Protein AF-A0A5P0YX16-F1 (afdb_monomer)

Organism: NCBI:txid2213162

Foldseek 3Di:
DDDDPVNVVPDPDDDPCPVVVVVVVVCVVPNDDDDPPDDPDPPDPCPCVVVVVVVVVVVVVVVD

pLDDT: mean 82.51, std 9.45, range [55.75, 96.81]

Mean predicted aligned error: 11.65 Å

Sequence (64 aa):
MVLDEDFIRSAEVSEPAARTRMLQERWRREPPEPQPWRADEPPAGWFFSKSRRKARRRRRRRED

Structure (mmCIF, N/CA/C/O backbone):
data_AF-A0A5P0YX16-F1
#
_entry.id   AF-A0A5P0YX16-F1
#
loop_
_atom_site.group_PDB
_atom_site.id
_atom_site.type_symbol
_atom_site.label_atom_id
_atom_site.label_alt_id
_atom_site.label_comp_id
_atom_site.label_asym_id
_atom_site.label_entity_id
_atom_site.label_seq_id
_atom_site.pdbx_PDB_ins_code
_atom_site.Cartn_x
_atom_site.Cartn_y
_atom_site.Cartn_z
_atom_site.occupancy
_atom_site.B_iso_or_equiv
_atom_site.auth_seq_id
_atom_site.auth_comp_id
_atom_site.auth_asym_id
_atom_site.auth_atom_id
_atom_site.pdbx_PDB_model_num
ATOM 1 N N . MET A 1 1 ? -23.434 -10.313 7.565 1.00 55.75 1 MET A N 1
ATOM 2 C CA . MET A 1 1 ? -23.509 -8.838 7.610 1.00 55.75 1 MET A CA 1
ATOM 3 C C . MET A 1 1 ? -22.183 -8.289 7.126 1.00 55.75 1 MET A C 1
ATOM 5 O O . MET A 1 1 ? -21.156 -8.754 7.603 1.00 55.75 1 MET A O 1
ATOM 9 N N . VAL A 1 2 ? -22.202 -7.382 6.152 1.00 68.12 2 VAL A N 1
ATOM 10 C CA .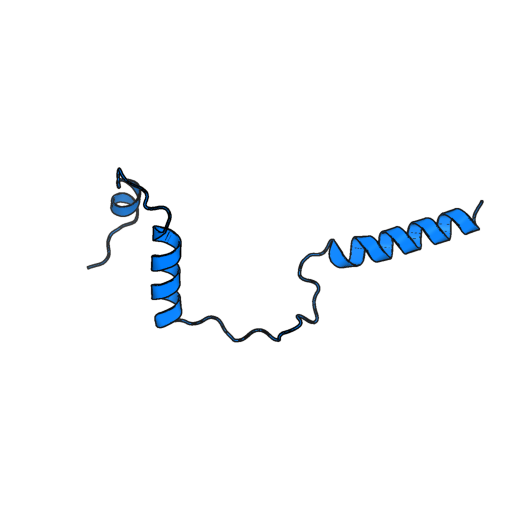 VAL A 1 2 ? -21.016 -6.669 5.656 1.00 68.12 2 VAL A CA 1
ATOM 11 C C . VAL A 1 2 ? -21.230 -5.200 5.999 1.00 68.12 2 VAL A C 1
ATOM 13 O O . VAL A 1 2 ? -22.327 -4.695 5.780 1.00 68.12 2 VAL A O 1
ATOM 16 N N . LEU A 1 3 ? -20.224 -4.562 6.591 1.00 76.56 3 LEU A N 1
ATOM 17 C CA . LEU A 1 3 ? -20.237 -3.125 6.857 1.00 76.56 3 LEU A CA 1
ATOM 18 C C . LEU A 1 3 ? -20.015 -2.397 5.528 1.00 76.56 3 LEU A C 1
ATOM 20 O O . LEU A 1 3 ? -19.100 -2.766 4.788 1.00 76.56 3 LEU A O 1
ATOM 24 N N . ASP A 1 4 ? -20.864 -1.425 5.208 1.00 84.50 4 ASP A N 1
ATOM 25 C CA . ASP A 1 4 ? -20.737 -0.647 3.976 1.00 84.50 4 ASP A CA 1
ATOM 26 C C . ASP A 1 4 ? -19.579 0.371 4.045 1.00 84.50 4 ASP A C 1
ATOM 28 O O . ASP A 1 4 ? -18.967 0.604 5.092 1.00 84.50 4 ASP A O 1
ATOM 32 N N . GLU A 1 5 ? -19.223 0.935 2.889 1.00 83.62 5 GLU A N 1
ATOM 33 C CA . GLU A 1 5 ? -18.094 1.865 2.757 1.00 83.62 5 GLU A CA 1
ATOM 34 C C . GLU A 1 5 ? -18.322 3.165 3.548 1.00 83.62 5 GLU A C 1
ATOM 36 O O . GLU A 1 5 ? -17.370 3.730 4.089 1.00 83.62 5 GLU A O 1
ATOM 41 N N . ASP A 1 6 ? -19.574 3.613 3.663 1.00 89.44 6 ASP A N 1
ATOM 42 C CA . ASP A 1 6 ? -19.929 4.838 4.382 1.00 89.44 6 ASP A CA 1
ATOM 43 C C . ASP A 1 6 ? -19.749 4.654 5.895 1.00 89.44 6 ASP A C 1
ATOM 45 O O . ASP A 1 6 ? -19.155 5.508 6.561 1.00 89.44 6 ASP A O 1
ATOM 49 N N . PHE A 1 7 ? -20.145 3.497 6.432 1.00 83.94 7 PHE A N 1
ATOM 50 C CA . PHE A 1 7 ? -19.896 3.103 7.816 1.00 83.94 7 PHE A CA 1
ATOM 51 C C . PHE A 1 7 ? -18.396 3.090 8.129 1.00 83.94 7 PHE A C 1
ATOM 53 O O . PHE A 1 7 ? -17.968 3.683 9.120 1.00 83.94 7 PHE A O 1
ATOM 60 N N . ILE A 1 8 ? -17.578 2.475 7.267 1.00 82.06 8 ILE A N 1
ATOM 61 C CA . ILE A 1 8 ? -16.122 2.386 7.466 1.00 82.06 8 ILE A CA 1
ATOM 62 C C . ILE A 1 8 ? -15.474 3.779 7.449 1.00 82.06 8 ILE A C 1
ATOM 64 O O . ILE A 1 8 ? -14.573 4.047 8.245 1.00 82.06 8 ILE A O 1
ATOM 68 N N . ARG A 1 9 ? -15.936 4.681 6.576 1.00 84.75 9 ARG A N 1
ATOM 69 C CA . ARG A 1 9 ? -15.410 6.052 6.469 1.00 84.75 9 ARG A CA 1
ATOM 70 C C . ARG A 1 9 ? -15.855 6.977 7.594 1.00 84.75 9 ARG A C 1
ATOM 72 O O . ARG A 1 9 ? -15.130 7.917 7.900 1.00 84.75 9 ARG A O 1
ATOM 79 N N . SER A 1 10 ? -17.013 6.720 8.200 1.00 88.69 10 SER A N 1
ATOM 80 C CA . SER A 1 10 ? -17.516 7.493 9.344 1.00 88.69 10 SER A CA 1
ATOM 81 C C . SER A 1 10 ? -16.770 7.226 10.657 1.00 88.69 10 SER A C 1
ATOM 83 O O . SER A 1 10 ? -16.998 7.932 11.638 1.00 88.69 10 SER A O 1
ATOM 85 N N . ALA A 1 11 ? -15.881 6.225 10.693 1.00 85.50 11 ALA A N 1
ATOM 86 C CA . ALA A 1 11 ? -15.129 5.880 11.889 1.00 85.50 11 ALA A CA 1
ATOM 87 C C . ALA A 1 11 ? -14.222 7.041 12.328 1.00 85.50 11 ALA A C 1
ATOM 89 O O . ALA A 1 11 ? -13.300 7.441 11.620 1.00 85.50 11 ALA A O 1
ATOM 90 N N . GLU A 1 12 ? -14.464 7.546 13.537 1.00 87.94 12 GLU A N 1
ATOM 91 C CA . GLU A 1 12 ? -13.702 8.647 14.139 1.00 87.94 12 GLU A CA 1
ATOM 92 C C . GLU A 1 12 ? -12.228 8.276 14.378 1.00 87.94 12 GLU A C 1
ATOM 94 O O . GLU A 1 12 ? -11.333 9.116 14.283 1.00 87.94 12 GLU A O 1
ATOM 99 N N . VAL A 1 13 ? -11.963 6.997 14.655 1.00 85.19 13 VAL A N 1
ATOM 100 C CA . VAL A 1 13 ? -10.632 6.491 14.993 1.00 85.19 13 VAL A CA 1
ATOM 101 C C . VAL A 1 13 ? -10.101 5.608 13.870 1.00 85.19 13 VAL A C 1
ATOM 103 O O . VAL A 1 13 ? -10.660 4.556 13.562 1.00 85.19 13 VAL A O 1
ATOM 106 N N . SER A 1 14 ? -8.964 6.007 13.300 1.00 83.06 14 SER A N 1
ATOM 107 C CA . SER A 1 14 ? -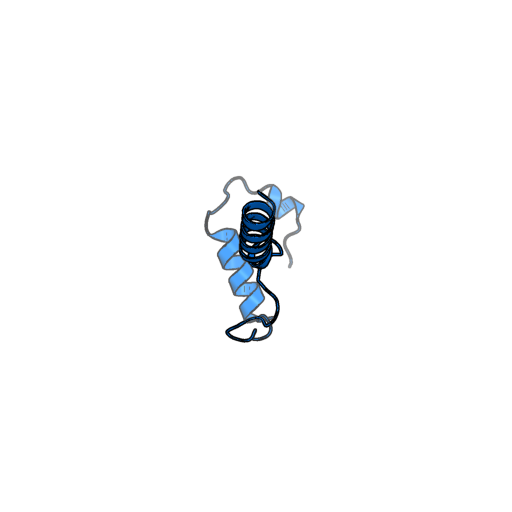8.201 5.187 12.357 1.00 83.06 14 SER A CA 1
ATOM 108 C C . SER A 1 14 ? -7.083 4.462 13.096 1.00 83.06 14 SER A C 1
ATOM 110 O O . SER A 1 14 ? -6.086 5.066 13.497 1.00 83.06 14 SER A O 1
ATOM 1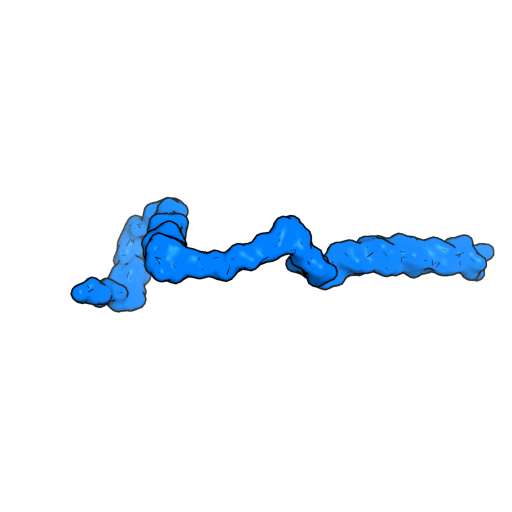12 N N . GLU A 1 15 ? -7.236 3.154 13.304 1.00 86.69 15 GLU A N 1
ATOM 113 C CA . GLU A 1 15 ? -6.156 2.352 13.870 1.00 86.69 15 GLU A CA 1
ATOM 114 C C . GLU A 1 15 ? -5.010 2.207 12.851 1.00 86.69 15 GLU A C 1
ATOM 116 O O . GLU A 1 15 ? -5.238 1.696 11.749 1.00 86.69 15 GLU A O 1
ATOM 121 N N . PRO A 1 16 ? -3.750 2.525 13.210 1.00 89.56 16 PRO A N 1
ATOM 122 C CA . PRO A 1 16 ? -2.609 2.402 12.296 1.00 89.56 16 PRO A CA 1
ATOM 123 C C . PRO A 1 16 ? -2.443 1.002 11.679 1.00 89.56 16 PRO A C 1
ATOM 125 O O . PRO A 1 16 ? -1.933 0.854 10.570 1.00 89.56 16 PRO A O 1
ATOM 128 N N . ALA A 1 17 ? -2.892 -0.037 12.390 1.00 90.19 17 ALA A N 1
ATOM 129 C CA . ALA A 1 17 ? -2.799 -1.430 11.965 1.00 90.19 17 ALA A CA 1
ATOM 130 C C . ALA A 1 17 ? -4.029 -1.941 11.189 1.00 90.19 17 ALA A C 1
ATOM 132 O O . ALA A 1 17 ? -4.001 -3.082 10.717 1.00 90.19 17 ALA A O 1
ATOM 133 N N . ALA A 1 18 ? -5.096 -1.144 11.039 1.00 88.00 18 ALA A N 1
ATOM 134 C CA . ALA A 1 18 ? -6.359 -1.584 10.437 1.00 88.00 18 ALA A CA 1
ATOM 135 C C . ALA A 1 18 ? -6.152 -2.188 9.041 1.00 88.00 18 ALA A C 1
ATOM 137 O O . ALA A 1 18 ? -6.554 -3.323 8.777 1.00 88.00 18 ALA A O 1
ATOM 138 N N . ARG A 1 19 ? -5.423 -1.477 8.172 1.00 87.81 19 ARG A N 1
ATOM 139 C CA . ARG A 1 19 ? -5.126 -1.924 6.803 1.00 87.81 19 ARG A CA 1
ATOM 140 C C . ARG A 1 19 ? -4.371 -3.254 6.775 1.00 87.81 19 ARG A C 1
ATOM 142 O O . ARG A 1 19 ? -4.657 -4.101 5.933 1.00 87.81 19 ARG A O 1
ATOM 149 N N . THR A 1 20 ? -3.440 -3.452 7.705 1.00 94.44 20 THR A N 1
ATOM 150 C CA . THR A 1 20 ? -2.674 -4.697 7.825 1.00 94.44 20 THR A CA 1
ATOM 151 C C . THR A 1 20 ? -3.574 -5.859 8.232 1.00 94.44 20 THR A C 1
ATOM 153 O O . THR A 1 20 ? -3.497 -6.914 7.609 1.00 94.44 20 THR A O 1
ATOM 156 N N . ARG A 1 21 ? -4.468 -5.676 9.215 1.00 91.38 21 ARG A N 1
ATOM 157 C CA . ARG A 1 21 ? -5.415 -6.729 9.627 1.00 91.38 21 ARG A CA 1
ATOM 158 C C . ARG A 1 21 ? -6.391 -7.089 8.507 1.00 91.38 21 ARG A C 1
ATOM 160 O O . ARG A 1 21 ? -6.600 -8.267 8.241 1.00 91.38 21 ARG A O 1
ATOM 167 N N . MET A 1 22 ? -6.919 -6.092 7.794 1.00 90.50 22 MET A N 1
ATOM 168 C CA . MET A 1 22 ? -7.777 -6.327 6.625 1.00 90.50 22 MET A CA 1
ATOM 169 C C . MET A 1 22 ? -7.048 -7.112 5.527 1.00 90.50 22 MET A C 1
ATOM 171 O O . MET A 1 22 ? -7.626 -8.010 4.918 1.00 90.50 22 MET A O 1
ATOM 175 N N . LEU A 1 23 ? -5.773 -6.797 5.272 1.00 94.12 23 LEU A N 1
ATOM 176 C CA . LEU A 1 23 ? -4.959 -7.518 4.294 1.00 94.12 23 LEU A CA 1
ATOM 177 C C . LEU A 1 23 ? -4.656 -8.954 4.745 1.00 94.12 23 LEU A C 1
ATOM 179 O O . LEU A 1 23 ? -4.733 -9.866 3.928 1.00 94.12 23 LEU A O 1
ATOM 183 N N . GLN A 1 24 ? -4.369 -9.170 6.031 1.00 95.56 24 GLN A N 1
ATOM 184 C CA . GLN A 1 24 ? -4.169 -10.508 6.594 1.00 95.56 24 GLN A CA 1
ATOM 185 C C . GLN A 1 24 ? -5.420 -11.378 6.451 1.00 95.56 24 GLN A C 1
ATOM 187 O O . GLN A 1 24 ? -5.314 -12.515 6.001 1.00 95.56 24 GLN A O 1
ATOM 192 N N . GLU A 1 25 ? -6.601 -10.851 6.782 1.00 94.50 25 GLU A N 1
ATOM 193 C CA . GLU A 1 25 ? -7.864 -11.578 6.606 1.00 94.50 25 GLU A CA 1
ATOM 194 C C . GLU A 1 25 ? -8.157 -11.883 5.134 1.00 94.50 25 GLU A C 1
ATOM 196 O O . GLU A 1 25 ? -8.610 -12.982 4.814 1.00 94.50 25 GLU A O 1
ATOM 201 N N . ARG A 1 26 ? -7.827 -10.958 4.219 1.00 94.19 26 ARG A N 1
ATOM 202 C CA . ARG A 1 26 ? -7.888 -11.224 2.776 1.00 94.19 26 ARG A CA 1
ATOM 203 C C . ARG A 1 26 ? -6.967 -12.382 2.393 1.00 94.19 26 ARG A C 1
ATOM 205 O O . ARG A 1 26 ? -7.434 -13.326 1.777 1.00 94.19 26 ARG A O 1
ATOM 212 N N . TRP A 1 27 ? -5.699 -12.352 2.800 1.00 96.75 27 TRP A N 1
ATOM 213 C CA . TRP A 1 27 ? -4.715 -13.388 2.458 1.00 96.75 27 TRP A CA 1
ATOM 214 C C . TRP A 1 27 ? -4.986 -14.750 3.092 1.00 96.75 27 TRP A C 1
ATOM 216 O O . TRP A 1 27 ? -4.600 -15.766 2.525 1.00 96.75 27 TRP A O 1
ATOM 226 N N . ARG A 1 28 ? -5.664 -14.797 4.244 1.00 95.62 28 ARG A N 1
ATOM 227 C CA . ARG A 1 28 ? -6.131 -16.060 4.834 1.00 95.62 28 ARG A CA 1
ATOM 228 C C . ARG A 1 28 ? -7.125 -16.788 3.932 1.00 95.62 28 ARG A C 1
ATOM 230 O O . ARG A 1 28 ? -7.177 -18.012 3.972 1.00 95.62 28 ARG A O 1
ATOM 237 N N . ARG A 1 29 ? -7.922 -16.044 3.161 1.00 96.00 29 ARG A N 1
ATOM 238 C CA . ARG A 1 29 ? -8.932 -16.589 2.239 1.00 96.00 29 ARG A CA 1
ATOM 239 C C . ARG A 1 29 ? -8.382 -16.747 0.826 1.00 96.00 29 ARG A C 1
ATOM 241 O O . ARG A 1 29 ? -8.623 -17.756 0.181 1.00 96.00 29 ARG A O 1
ATOM 248 N N . GLU A 1 30 ? -7.645 -15.742 0.378 1.00 96.81 30 GLU A N 1
ATOM 249 C CA . GLU A 1 30 ? -7.122 -15.592 -0.975 1.00 96.81 30 GLU A CA 1
ATOM 250 C C . GLU A 1 30 ? -5.649 -15.173 -0.877 1.00 96.81 30 GLU A C 1
ATOM 252 O O . GLU A 1 30 ? -5.324 -13.977 -0.947 1.00 96.81 30 GLU A O 1
ATOM 257 N N . PRO A 1 31 ? -4.740 -16.132 -0.624 1.00 94.75 31 PRO A N 1
ATOM 258 C CA . PRO A 1 31 ? -3.320 -15.836 -0.625 1.00 94.75 31 PRO A CA 1
ATOM 259 C C . PRO A 1 31 ? -2.893 -15.415 -2.038 1.00 94.75 31 PRO A C 1
ATOM 261 O O . PRO A 1 31 ? -3.439 -15.910 -3.025 1.00 94.75 31 PRO A O 1
ATOM 264 N N . PRO A 1 32 ? -1.922 -14.499 -2.163 1.00 92.06 32 PRO A N 1
ATOM 265 C CA . PRO A 1 32 ? -1.365 -14.180 -3.467 1.00 92.06 32 PRO A CA 1
ATOM 266 C C . PRO A 1 32 ? -0.658 -15.406 -4.055 1.00 92.06 32 PRO A C 1
ATOM 268 O O . PRO A 1 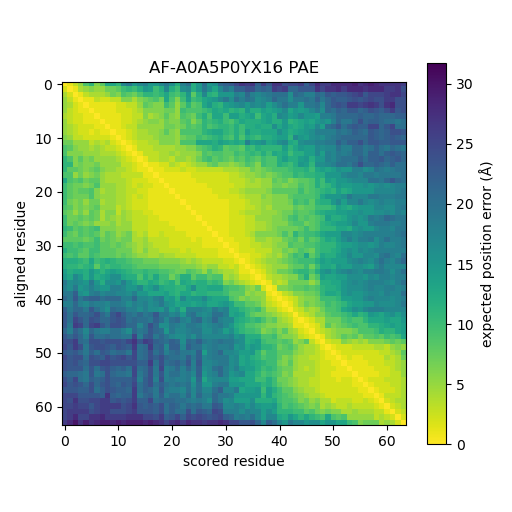32 ? -0.073 -16.206 -3.321 1.00 92.06 32 PRO A O 1
ATOM 271 N N . GLU A 1 33 ? -0.660 -15.507 -5.382 1.00 92.25 33 GLU A N 1
ATOM 272 C CA . GLU A 1 33 ? 0.138 -16.507 -6.090 1.00 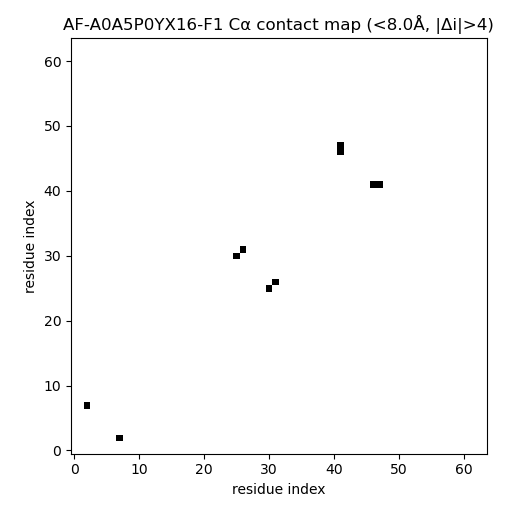92.25 33 GLU A CA 1
ATOM 273 C C . GLU A 1 33 ? 1.629 -16.366 -5.729 1.00 92.25 33 GLU A C 1
ATOM 275 O O . GLU A 1 33 ? 2.140 -15.238 -5.625 1.00 92.25 33 GLU A O 1
ATOM 280 N N . PRO A 1 34 ? 2.351 -17.484 -5.531 1.00 89.81 34 PRO A N 1
ATOM 281 C CA . PRO A 1 34 ? 3.771 -17.451 -5.237 1.00 89.81 34 PRO A CA 1
ATOM 282 C C . PRO A 1 34 ? 4.527 -16.846 -6.418 1.00 89.81 34 PRO A C 1
ATOM 284 O O . PRO A 1 34 ? 4.542 -17.385 -7.522 1.00 89.81 34 PRO A O 1
ATOM 287 N N . GLN A 1 35 ? 5.195 -15.725 -6.167 1.00 84.81 35 GLN A N 1
ATOM 288 C CA . GLN A 1 35 ? 6.079 -15.111 -7.148 1.00 84.81 35 GLN A CA 1
ATOM 289 C C . GLN A 1 35 ? 7.484 -15.720 -7.051 1.00 84.81 35 GLN A C 1
ATOM 291 O O . GLN A 1 35 ? 7.954 -16.015 -5.945 1.00 84.81 35 GLN A O 1
ATOM 296 N N . PRO A 1 36 ? 8.194 -15.891 -8.179 1.00 86.19 36 PRO A N 1
ATOM 297 C CA . PRO A 1 36 ? 9.576 -16.344 -8.157 1.00 86.19 36 PRO A CA 1
ATOM 298 C C . PRO A 1 36 ? 10.459 -15.354 -7.382 1.00 86.19 36 PRO A C 1
ATOM 300 O O . PRO A 1 36 ? 10.272 -14.139 -7.444 1.00 86.19 36 PRO A O 1
ATOM 303 N N . TRP A 1 37 ? 11.472 -15.872 -6.675 1.00 79.44 37 TRP A N 1
ATOM 304 C CA . TRP A 1 37 ? 12.414 -15.075 -5.865 1.00 79.44 37 TRP A CA 1
ATOM 305 C C . TRP A 1 37 ? 13.121 -13.966 -6.663 1.00 79.44 37 TRP A C 1
ATOM 307 O O . TRP A 1 37 ? 13.583 -12.966 -6.112 1.00 79.44 37 TRP A O 1
ATOM 317 N N . ARG A 1 38 ? 13.207 -14.140 -7.983 1.00 77.12 38 ARG A N 1
ATOM 318 C CA . ARG A 1 38 ? 13.594 -13.097 -8.923 1.00 77.12 38 ARG A CA 1
ATOM 319 C C . ARG A 1 38 ? 12.513 -12.995 -9.982 1.00 77.12 38 ARG A C 1
ATOM 321 O O . ARG A 1 38 ? 12.218 -13.979 -10.648 1.00 77.12 38 ARG A O 1
ATOM 328 N N . ALA A 1 39 ? 11.966 -11.798 -10.139 1.00 71.12 39 ALA A N 1
ATOM 329 C CA . ALA A 1 39 ? 11.223 -11.458 -11.336 1.00 71.12 39 ALA A CA 1
ATOM 330 C C . ALA A 1 39 ? 12.222 -11.342 -12.498 1.00 71.12 39 ALA A C 1
ATOM 332 O O . ALA A 1 39 ? 13.230 -10.637 -12.379 1.00 71.12 39 ALA A O 1
ATOM 333 N N . ASP A 1 40 ? 11.957 -12.040 -13.604 1.00 75.50 40 ASP A N 1
ATOM 334 C CA . ASP A 1 40 ? 12.723 -11.881 -14.850 1.00 75.50 40 ASP A CA 1
ATOM 335 C C . ASP A 1 40 ? 12.595 -10.450 -15.397 1.00 75.50 40 ASP A C 1
ATOM 337 O O . ASP A 1 40 ? 13.497 -9.922 -16.053 1.00 75.50 40 ASP A O 1
ATOM 341 N N . GLU A 1 41 ? 11.487 -9.787 -15.059 1.00 73.81 41 GLU A N 1
ATOM 342 C CA . GLU A 1 41 ? 11.261 -8.377 -15.323 1.00 73.81 41 GLU A CA 1
ATOM 343 C C . GLU A 1 41 ? 11.739 -7.507 -14.145 1.00 73.81 41 GLU A C 1
ATOM 345 O O . GLU A 1 41 ? 11.447 -7.799 -12.981 1.00 73.81 41 GLU A O 1
ATOM 350 N N . PRO A 1 42 ? 12.482 -6.413 -14.394 1.00 73.38 42 PRO A N 1
ATOM 351 C CA . PRO A 1 42 ? 12.913 -5.521 -13.330 1.00 73.38 42 PRO A CA 1
ATOM 352 C C . PRO A 1 42 ? 11.709 -4.903 -12.603 1.00 73.38 42 PRO A C 1
ATOM 354 O O . PRO A 1 42 ? 10.773 -4.435 -13.249 1.00 73.38 42 PRO A O 1
ATOM 357 N N . PRO A 1 43 ? 11.788 -4.736 -11.272 1.00 71.50 43 PRO A N 1
ATOM 358 C CA . PRO A 1 43 ? 10.666 -4.264 -10.455 1.00 71.50 43 PRO A CA 1
ATOM 359 C C . PRO A 1 43 ? 10.231 -2.820 -10.757 1.00 71.50 43 PRO A C 1
ATOM 361 O O . PRO A 1 43 ? 9.196 -2.368 -10.279 1.00 71.50 43 PRO A O 1
ATOM 364 N N . ALA A 1 44 ? 11.020 -2.070 -11.530 1.00 73.06 44 ALA A N 1
ATOM 365 C CA . ALA A 1 44 ? 10.634 -0.769 -12.054 1.00 73.06 44 ALA A CA 1
ATOM 366 C C . ALA A 1 44 ? 11.464 -0.416 -13.298 1.00 73.06 44 ALA A C 1
ATOM 368 O O . ALA A 1 44 ? 12.674 -0.661 -13.345 1.00 73.06 44 ALA A O 1
ATOM 369 N N . GLY A 1 45 ? 10.856 0.262 -14.277 1.00 68.00 45 GLY A N 1
ATOM 370 C CA . GLY A 1 45 ? 11.506 0.650 -15.541 1.00 68.00 45 GLY A CA 1
ATOM 371 C C . GLY A 1 45 ? 12.777 1.511 -15.400 1.00 68.00 45 GLY A C 1
ATOM 372 O O . GLY A 1 45 ? 13.575 1.619 -16.335 1.00 68.00 45 GLY A O 1
ATOM 373 N N . TRP A 1 46 ? 13.037 2.090 -14.220 1.00 72.12 46 TRP A N 1
ATOM 374 C CA . TRP A 1 46 ? 14.274 2.821 -13.939 1.00 72.12 46 TRP A CA 1
ATOM 375 C C . TRP A 1 46 ? 15.477 1.911 -13.630 1.00 72.12 46 TRP A C 1
ATOM 377 O O . TRP A 1 46 ? 16.617 2.380 -13.726 1.00 72.12 46 TRP A O 1
ATOM 387 N N . PHE A 1 47 ? 15.274 0.625 -13.333 1.00 69.75 47 PHE A N 1
AT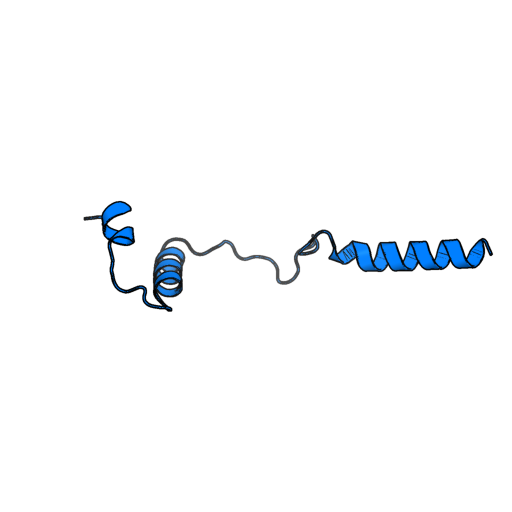OM 388 C CA . PHE A 1 47 ? 16.346 -0.309 -12.966 1.00 69.75 47 PHE A CA 1
ATOM 389 C C . PHE A 1 47 ? 17.385 -0.460 -14.097 1.00 69.75 47 PHE A C 1
ATOM 391 O O . PHE A 1 47 ? 18.583 -0.262 -13.884 1.00 69.75 47 PHE A O 1
ATOM 398 N N . PHE A 1 48 ? 16.937 -0.635 -15.348 1.00 67.44 48 PHE A N 1
ATOM 399 C CA . PHE A 1 48 ? 17.820 -0.609 -16.528 1.00 67.44 48 PHE A CA 1
ATOM 400 C C . PHE A 1 48 ? 18.142 0.802 -17.037 1.00 67.44 48 PHE A C 1
ATOM 402 O O . PHE A 1 48 ? 19.055 0.988 -17.845 1.00 67.44 48 PHE A O 1
ATOM 409 N N . SER A 1 49 ? 17.445 1.836 -16.560 1.00 70.38 49 SER A N 1
ATOM 410 C CA . SER A 1 49 ? 17.758 3.217 -16.943 1.00 70.38 49 SER A CA 1
ATOM 411 C C . SER A 1 49 ? 19.140 3.642 -16.434 1.00 70.38 49 SER A C 1
ATOM 413 O O . SER A 1 49 ? 19.826 4.415 -17.103 1.00 70.38 49 SER A O 1
ATOM 415 N N . LYS A 1 50 ? 19.605 3.089 -15.302 1.00 73.19 50 LYS A N 1
ATOM 416 C CA . LYS A 1 50 ? 20.941 3.349 -14.742 1.00 73.19 50 LYS A CA 1
ATOM 417 C C . LYS A 1 50 ? 22.050 2.758 -15.614 1.00 73.19 50 LYS A C 1
ATOM 419 O O . LYS A 1 50 ? 22.995 3.477 -15.954 1.00 73.19 50 LYS A O 1
ATOM 424 N N . SER A 1 51 ? 21.929 1.493 -16.030 1.00 77.19 51 SER A N 1
ATOM 425 C CA . SER A 1 51 ? 22.898 0.848 -16.931 1.00 77.19 51 SER A CA 1
ATOM 426 C C . SER A 1 51 ? 22.888 1.508 -18.314 1.00 77.19 51 SER A C 1
ATOM 428 O O . SER A 1 51 ? 23.947 1.865 -18.836 1.00 77.19 51 SER A O 1
ATOM 430 N N . ARG A 1 52 ? 21.700 1.813 -18.853 1.00 77.38 52 ARG A N 1
ATOM 431 C CA . ARG A 1 52 ? 21.527 2.553 -20.113 1.00 77.38 52 ARG A CA 1
ATOM 432 C C . ARG A 1 52 ? 22.107 3.973 -20.038 1.00 77.38 52 ARG A C 1
ATOM 434 O O . ARG A 1 52 ? 22.782 4.410 -20.968 1.00 77.38 52 ARG A O 1
ATOM 441 N N . ARG A 1 53 ? 21.932 4.687 -18.918 1.00 79.81 53 ARG A N 1
ATOM 442 C CA . ARG A 1 53 ? 22.544 6.009 -18.663 1.00 79.81 53 ARG A CA 1
ATOM 443 C C . ARG A 1 53 ? 24.068 5.922 -18.588 1.00 79.81 53 ARG A C 1
ATOM 445 O O . ARG A 1 53 ? 24.748 6.789 -19.135 1.00 79.81 53 ARG A O 1
ATOM 452 N N . LYS A 1 54 ? 24.616 4.876 -17.961 1.00 82.12 54 LYS A N 1
ATOM 453 C CA . LYS A 1 54 ? 26.066 4.626 -17.895 1.00 82.12 54 LYS A CA 1
ATOM 454 C C . LYS A 1 54 ? 26.652 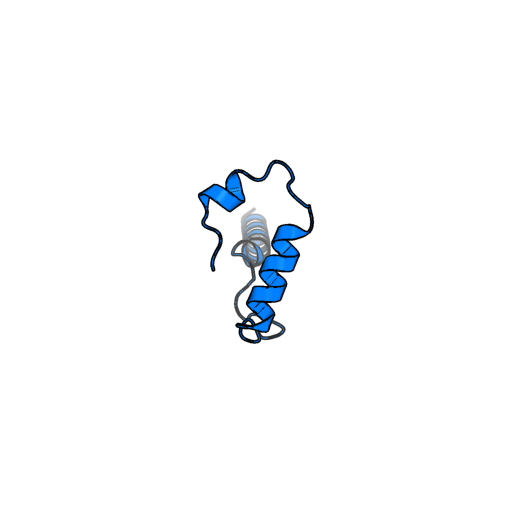4.332 -19.281 1.00 82.12 54 LYS A C 1
ATOM 456 O O . LYS A 1 54 ? 27.686 4.897 -19.6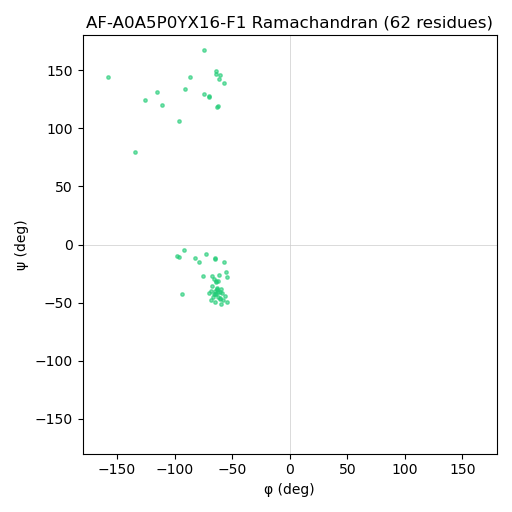24 1.00 82.12 54 LYS A O 1
ATOM 461 N N . ALA A 1 55 ? 25.971 3.527 -20.097 1.00 84.50 55 ALA A N 1
ATOM 462 C CA . ALA A 1 55 ? 26.371 3.252 -21.477 1.00 84.50 55 ALA A CA 1
ATOM 463 C C . ALA A 1 55 ? 26.357 4.520 -22.350 1.00 84.50 55 ALA A C 1
ATOM 465 O O . ALA A 1 55 ? 27.336 4.797 -23.039 1.00 84.50 55 ALA A O 1
ATOM 466 N N . ARG A 1 56 ? 25.303 5.345 -22.254 1.00 84.44 56 ARG A N 1
ATOM 467 C CA . ARG A 1 56 ? 25.218 6.639 -22.960 1.00 84.44 56 ARG A CA 1
ATOM 468 C C . ARG A 1 56 ? 26.357 7.593 -22.587 1.00 84.44 56 ARG A C 1
ATOM 470 O O . ARG A 1 56 ? 26.933 8.213 -23.470 1.00 84.44 56 ARG A O 1
ATOM 477 N N . ARG A 1 57 ? 26.727 7.676 -21.302 1.00 84.25 57 ARG A N 1
ATOM 478 C CA . ARG A 1 57 ? 27.880 8.480 -20.846 1.00 84.25 57 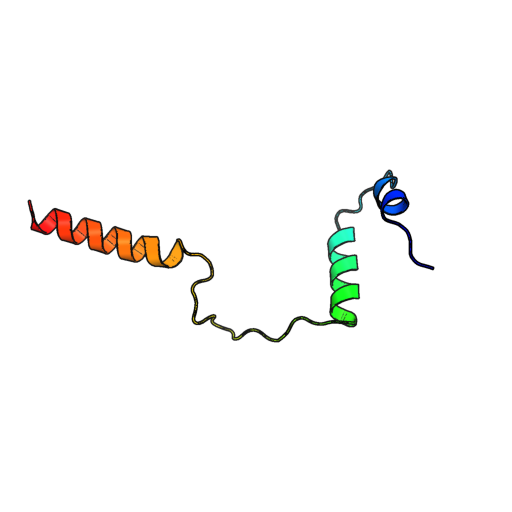ARG A CA 1
ATOM 479 C C . ARG A 1 57 ? 29.212 7.983 -21.411 1.00 84.25 57 ARG A C 1
ATOM 481 O O . ARG A 1 57 ? 30.060 8.798 -21.742 1.00 84.25 57 ARG A O 1
ATOM 488 N N . ARG A 1 58 ? 29.396 6.662 -21.516 1.00 84.75 58 ARG A N 1
ATOM 489 C CA . ARG A 1 58 ? 30.605 6.067 -22.109 1.00 84.75 58 ARG A CA 1
ATOM 490 C C . ARG A 1 58 ? 30.714 6.326 -23.608 1.00 84.75 58 ARG A C 1
ATOM 492 O O . ARG A 1 58 ? 31.827 6.498 -24.074 1.00 84.75 58 ARG A O 1
ATOM 499 N N . ARG A 1 59 ? 29.592 6.339 -24.338 1.00 85.50 59 ARG A N 1
ATOM 500 C CA . ARG A 1 59 ? 29.579 6.672 -25.772 1.00 85.50 59 ARG A CA 1
ATOM 501 C C . ARG A 1 59 ? 29.993 8.121 -26.012 1.00 85.50 59 ARG A C 1
ATOM 503 O O . ARG A 1 59 ? 30.944 8.332 -26.738 1.00 85.50 59 ARG A O 1
ATOM 510 N N . ARG A 1 60 ? 29.389 9.070 -25.287 1.00 82.12 60 ARG A N 1
ATOM 511 C CA . ARG A 1 60 ? 29.740 10.499 -25.395 1.00 82.12 60 ARG A CA 1
ATOM 512 C C . ARG A 1 60 ? 31.227 10.767 -25.145 1.00 82.12 60 ARG A C 1
ATOM 514 O O . ARG A 1 60 ? 31.865 11.419 -25.940 1.00 82.12 60 ARG A O 1
ATOM 521 N N . ARG A 1 61 ? 31.809 10.153 -24.109 1.00 77.88 61 ARG A N 1
ATOM 522 C CA . ARG A 1 61 ? 33.252 10.263 -23.810 1.00 77.88 61 ARG A CA 1
ATOM 523 C C . ARG A 1 61 ? 34.196 9.670 -24.864 1.00 77.88 61 ARG A C 1
ATOM 525 O O . ARG A 1 61 ? 35.398 9.796 -24.699 1.00 77.88 61 ARG A O 1
ATOM 532 N N . ARG A 1 62 ? 33.689 8.898 -25.827 1.00 74.62 62 ARG A N 1
ATOM 533 C CA . ARG A 1 62 ? 34.484 8.358 -26.942 1.00 74.62 62 ARG A CA 1
ATOM 534 C C . ARG A 1 62 ? 34.368 9.222 -28.201 1.00 74.62 62 ARG A C 1
ATOM 536 O O . ARG A 1 62 ? 35.069 8.939 -29.161 1.00 74.62 62 ARG A O 1
ATOM 543 N N . GLU A 1 63 ? 33.433 10.168 -28.209 1.00 70.19 63 GLU A N 1
ATOM 544 C CA . GLU A 1 63 ? 33.166 11.094 -29.314 1.00 70.19 63 GLU A CA 1
ATOM 545 C C . GLU A 1 63 ? 33.840 12.465 -29.090 1.00 70.19 63 GLU A C 1
ATOM 547 O O . GLU A 1 63 ? 33.877 13.260 -30.024 1.00 70.19 63 GLU A O 1
ATOM 552 N N . ASP A 1 64 ? 34.385 12.704 -27.888 1.00 59.28 64 ASP A N 1
ATOM 553 C CA . ASP A 1 64 ? 35.279 13.816 -27.516 1.00 59.28 64 ASP A CA 1
ATOM 554 C C . ASP A 1 64 ? 36.750 13.363 -27.594 1.00 59.28 64 ASP A C 1
ATOM 556 O O . ASP A 1 64 ? 37.606 14.173 -28.014 1.00 59.28 64 ASP A O 1
#

Radius of gyration: 23.05 Å; Cα contacts (8 Å, |Δi|>4): 5; chains: 1; bounding box: 59×31×44 Å

Secondary structure (DSSP, 8-state):
----HHHHHT-S---TTHHHHHHHHHHHHSPPPPPPSS-SS-SSTTHHHHHHHHHHHHHHTTT-

Solvent-accessible surface area (backbone atoms only — not comparable to full-atom values): 4269 Å² total; per-residue (Å²): 140,79,86,52,72,66,63,64,68,66,50,90,73,81,60,92,58,49,69,58,53,55,49,50,59,46,37,74,77,56,59,78,81,89,72,66,100,65,65,94,59,69,98,43,87,62,66,61,46,54,59,52,50,53,52,53,55,56,52,54,68,70,78,111